Protein AF-A0A5M9JDY9-F1 (afdb_monomer)

pLDDT: mean 74.31, std 23.71, range [19.94, 96.94]

Organism: Monilinia fructicola (NCBI:txid38448)

Secondary structure (DSSP, 8-state):
------PPPP----PPP---------SSS--TT-HHHHHHHHHHHHHHHHHHHHHTT-TT----EEE--SEESGGGTS--SEEEETTTTEEEE--GGG--TTSEEHHHHHHHHHHHHHTT-SEEE---SS--HHHHHHHHHHHHHHHHTTPPTTGGGSGGGHHHHHHHHTS--

Structure (mmCIF, N/CA/C/O backbone):
data_AF-A0A5M9JDY9-F1
#
_entry.id   AF-A0A5M9JDY9-F1
#
loop_
_atom_site.group_PDB
_atom_site.id
_atom_site.type_symbol
_atom_site.label_atom_id
_atom_site.label_alt_id
_atom_site.label_comp_id
_atom_site.label_asym_id
_atom_site.label_entity_id
_atom_site.label_seq_id
_atom_site.pdbx_PDB_ins_code
_atom_site.Cartn_x
_atom_site.Cartn_y
_atom_site.Cartn_z
_atom_site.occupancy
_atom_site.B_iso_or_equiv
_atom_site.auth_seq_id
_atom_site.auth_comp_id
_atom_site.auth_asym_id
_atom_site.auth_atom_id
_atom_site.pdbx_PDB_model_num
ATOM 1 N N . MET A 1 1 ? 3.005 -4.961 -18.367 1.00 22.38 1 MET A N 1
ATOM 2 C CA . MET A 1 1 ? 3.190 -3.506 -18.172 1.00 22.38 1 MET A CA 1
ATOM 3 C C . MET A 1 1 ? 1.821 -2.837 -18.220 1.00 22.38 1 MET A C 1
ATOM 5 O O . MET A 1 1 ? 1.304 -2.624 -19.305 1.00 22.38 1 MET A O 1
ATOM 9 N N . VAL A 1 2 ? 1.181 -2.579 -17.076 1.00 19.94 2 VAL A N 1
ATOM 10 C CA . VAL A 1 2 ? -0.038 -1.749 -17.047 1.00 19.94 2 VAL A CA 1
ATOM 11 C C . VAL A 1 2 ? 0.399 -0.344 -16.653 1.00 19.94 2 VAL A C 1
ATOM 13 O O . VAL A 1 2 ? 0.663 -0.064 -15.489 1.00 19.94 2 VAL A O 1
ATOM 16 N N . SER A 1 3 ? 0.558 0.506 -17.664 1.00 20.61 3 SER A N 1
ATOM 17 C CA . SER A 1 3 ? 0.799 1.941 -17.533 1.00 20.61 3 SER A CA 1
ATOM 18 C C . SER A 1 3 ? -0.498 2.653 -17.899 1.00 20.61 3 SER A C 1
ATOM 20 O O . SER A 1 3 ? -1.040 2.413 -18.975 1.00 20.61 3 SER A O 1
ATOM 22 N N . ILE A 1 4 ? -1.016 3.498 -17.007 1.00 23.95 4 ILE A N 1
ATOM 23 C CA . ILE A 1 4 ? -2.131 4.400 -17.312 1.00 23.95 4 ILE A CA 1
ATOM 24 C C . ILE A 1 4 ? -1.604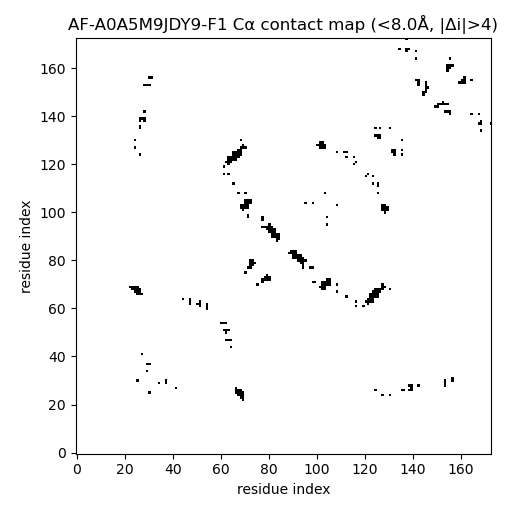 5.819 -17.137 1.00 23.95 4 ILE A C 1
ATOM 26 O O . ILE A 1 4 ? -1.341 6.279 -16.027 1.00 23.95 4 ILE A O 1
ATOM 30 N N . THR A 1 5 ? -1.401 6.483 -18.269 1.00 23.33 5 THR A N 1
ATOM 31 C CA . THR A 1 5 ? -0.963 7.873 -18.386 1.00 23.33 5 THR A CA 1
ATOM 32 C C . THR A 1 5 ? -2.196 8.774 -18.452 1.00 23.33 5 THR A C 1
ATOM 34 O O . THR A 1 5 ? -3.117 8.506 -19.219 1.00 23.33 5 THR A O 1
ATOM 37 N N . SER A 1 6 ? -2.210 9.862 -17.684 1.00 22.83 6 SER A N 1
ATOM 38 C CA . SER A 1 6 ? -3.187 10.948 -17.826 1.00 22.83 6 SER A CA 1
ATOM 39 C C . SER A 1 6 ? -2.442 12.222 -18.211 1.00 22.83 6 SER A C 1
ATOM 41 O O . SER A 1 6 ? -1.584 12.684 -17.460 1.00 22.83 6 SER A O 1
ATOM 43 N N . PHE A 1 7 ? -2.774 12.793 -19.369 1.00 21.30 7 PHE A N 1
ATOM 44 C CA . PHE A 1 7 ? -2.291 14.105 -19.806 1.00 21.30 7 PHE A CA 1
ATOM 45 C C . PHE A 1 7 ? -3.014 15.235 -19.050 1.00 21.30 7 PHE A C 1
ATOM 47 O O . PHE A 1 7 ? -4.220 15.126 -18.820 1.00 21.30 7 PHE A O 1
ATOM 54 N N . PRO A 1 8 ? -2.337 16.341 -18.688 1.00 27.81 8 PRO A N 1
ATOM 55 C CA . PRO A 1 8 ? -3.004 17.487 -18.083 1.00 27.81 8 PRO A CA 1
ATOM 56 C C . PRO A 1 8 ? -3.658 18.401 -19.133 1.00 27.81 8 PRO A C 1
ATOM 58 O O . PRO A 1 8 ? -3.035 18.819 -20.110 1.00 27.81 8 PRO A O 1
ATOM 61 N N . ILE A 1 9 ? -4.914 18.771 -18.873 1.00 26.64 9 ILE A N 1
ATOM 62 C CA . ILE A 1 9 ? -5.598 19.905 -19.503 1.00 26.64 9 ILE A CA 1
ATOM 63 C C . ILE A 1 9 ? -5.046 21.199 -18.889 1.00 26.64 9 ILE A C 1
ATOM 65 O O . ILE A 1 9 ? -5.044 21.380 -17.674 1.00 26.64 9 ILE A O 1
ATOM 69 N N . SER A 1 10 ? -4.582 22.106 -19.747 1.00 30.89 10 SER A N 1
ATOM 70 C CA . SER A 1 10 ? -4.080 23.435 -19.388 1.00 30.89 10 SER A CA 1
ATOM 71 C C . SER A 1 10 ? -5.212 24.405 -19.027 1.00 30.89 10 SER A C 1
ATOM 73 O O . SER A 1 10 ? -6.167 24.526 -19.796 1.00 30.89 10 SER A O 1
ATOM 75 N N . ARG A 1 11 ? -5.058 25.154 -17.919 1.00 26.45 11 ARG A N 1
ATOM 76 C CA . ARG A 1 11 ? -5.431 26.581 -17.772 1.00 26.45 11 ARG A CA 1
ATOM 77 C C . ARG A 1 11 ? -4.746 27.220 -16.536 1.00 26.45 11 ARG A C 1
ATOM 79 O O . ARG A 1 11 ? -4.666 26.621 -15.473 1.00 26.45 11 ARG A O 1
ATOM 86 N N . ARG A 1 12 ? -4.233 28.438 -16.772 1.00 29.95 12 ARG A N 1
ATOM 87 C CA . ARG A 1 12 ? -3.574 29.489 -15.939 1.00 29.95 12 ARG A CA 1
ATOM 88 C C . ARG A 1 12 ? -4.248 29.763 -14.570 1.00 29.95 12 ARG A C 1
ATOM 90 O O . ARG A 1 12 ? -5.425 29.466 -14.452 1.00 29.95 12 ARG A O 1
ATOM 97 N N . THR A 1 13 ? -3.694 30.405 -13.528 1.00 41.47 13 THR A N 1
ATOM 98 C CA . THR A 1 13 ? -2.414 31.068 -13.159 1.00 41.47 13 THR A CA 1
ATOM 99 C C . THR A 1 13 ? -2.506 31.369 -11.652 1.00 41.47 13 THR A C 1
ATOM 101 O O . THR A 1 13 ? -3.416 32.097 -11.278 1.00 41.47 13 THR A O 1
ATOM 104 N N . HIS A 1 14 ? -1.589 30.874 -10.816 1.00 29.08 14 HIS A N 1
ATOM 105 C CA . HIS A 1 14 ? -1.164 31.469 -9.532 1.00 29.08 14 HIS A CA 1
ATOM 106 C C . HIS A 1 14 ? 0.096 30.721 -9.053 1.00 29.08 14 HIS A C 1
ATOM 108 O O . HIS A 1 14 ? 0.138 29.498 -9.206 1.00 29.08 14 HIS A O 1
ATOM 114 N N . PRO A 1 15 ? 1.131 31.395 -8.514 1.00 32.25 15 PRO A N 1
ATOM 115 C CA . PRO A 1 15 ? 2.295 30.694 -7.983 1.00 32.25 15 PRO A CA 1
ATOM 116 C C . PRO A 1 15 ? 1.934 30.071 -6.623 1.00 32.25 15 PRO A C 1
ATOM 118 O O . PRO A 1 15 ? 1.477 30.800 -5.738 1.00 32.25 15 PRO A O 1
ATOM 121 N N . PRO A 1 16 ? 2.100 28.751 -6.423 1.00 31.94 16 PRO A N 1
ATOM 122 C CA . PRO A 1 16 ? 1.924 28.156 -5.106 1.00 31.94 16 PRO A CA 1
ATOM 123 C C . PRO A 1 16 ? 3.121 28.494 -4.193 1.00 31.94 16 PRO A C 1
ATOM 125 O O . PRO A 1 16 ? 4.234 28.703 -4.687 1.00 31.94 16 PRO A O 1
ATOM 128 N N . PRO A 1 17 ? 2.915 28.556 -2.863 1.00 30.70 17 PRO A N 1
ATOM 129 C CA . PRO A 1 17 ? 3.996 28.737 -1.893 1.00 30.70 17 PRO A CA 1
ATOM 130 C C . PRO A 1 17 ? 4.949 27.527 -1.911 1.00 30.70 17 PRO A C 1
ATOM 132 O O . PRO A 1 17 ? 4.578 26.468 -2.426 1.00 30.70 17 PRO A O 1
ATOM 135 N N . PRO A 1 18 ? 6.170 27.638 -1.351 1.00 31.41 18 PRO A N 1
ATOM 136 C CA . PRO A 1 18 ? 7.148 26.558 -1.381 1.00 31.41 18 PRO A CA 1
ATOM 137 C C . PRO A 1 18 ? 6.723 25.447 -0.412 1.00 31.41 18 PRO A C 1
ATOM 139 O O . PRO A 1 18 ? 7.164 25.385 0.731 1.00 31.41 18 PRO A O 1
ATOM 142 N N . SER A 1 19 ? 5.835 24.561 -0.853 1.00 28.66 19 SER A N 1
ATOM 143 C CA . SER A 1 19 ? 5.532 23.324 -0.146 1.00 28.66 19 SER A CA 1
ATOM 144 C C . SER A 1 19 ? 6.502 22.256 -0.630 1.00 28.66 19 SER A C 1
ATOM 146 O O . SER A 1 19 ? 6.375 21.753 -1.746 1.00 28.66 19 SER A O 1
ATOM 148 N N . SER A 1 20 ? 7.474 21.898 0.208 1.00 28.00 20 SER A N 1
ATOM 149 C CA . SER A 1 20 ? 8.251 20.676 0.030 1.00 28.00 20 SER A CA 1
ATOM 150 C C . SER A 1 20 ? 7.295 19.480 0.089 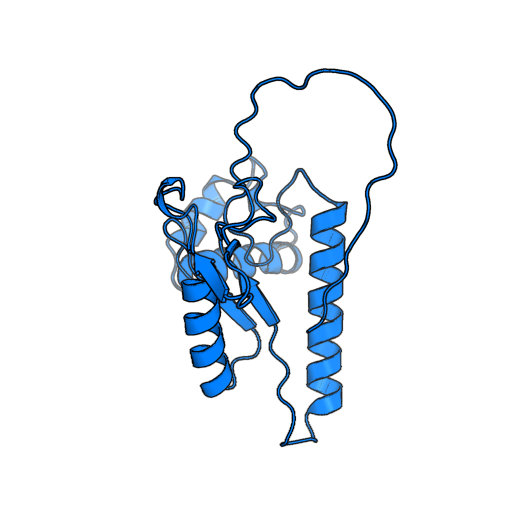1.00 28.00 20 SER A C 1
ATOM 152 O O . SER A 1 20 ? 6.888 19.046 1.169 1.00 28.00 20 SER A O 1
ATOM 154 N N . SER A 1 21 ? 6.890 18.971 -1.068 1.00 25.64 21 SER A N 1
ATOM 155 C CA . SER A 1 21 ? 6.035 17.797 -1.196 1.00 25.64 21 SER A CA 1
ATOM 156 C C . SER A 1 21 ? 6.853 16.545 -0.891 1.00 25.64 21 SER A C 1
ATOM 158 O O . SER A 1 21 ? 7.423 15.919 -1.781 1.00 25.64 21 SER A O 1
ATOM 160 N N . ARG A 1 22 ? 6.949 16.197 0.394 1.00 26.78 22 ARG A N 1
ATOM 161 C CA . ARG A 1 22 ? 7.435 14.888 0.837 1.00 26.78 22 ARG A CA 1
ATOM 162 C C . ARG A 1 22 ? 6.299 13.884 0.655 1.00 26.78 22 ARG A C 1
ATOM 164 O O . ARG A 1 22 ? 5.425 13.765 1.509 1.00 26.78 22 ARG A O 1
ATOM 171 N N . GLU A 1 23 ? 6.273 13.192 -0.478 1.00 33.75 23 GLU A N 1
ATOM 172 C CA . GLU A 1 23 ? 5.384 12.047 -0.678 1.00 33.75 23 GLU A CA 1
ATOM 173 C C . GLU A 1 23 ? 5.980 10.826 0.032 1.00 33.75 23 GLU A C 1
ATOM 175 O O . GLU A 1 23 ? 6.673 10.010 -0.562 1.00 33.75 23 GLU A O 1
ATOM 180 N N . VAL A 1 24 ? 5.745 10.742 1.341 1.00 33.00 24 VAL A N 1
ATOM 181 C CA . VAL A 1 24 ? 6.201 9.636 2.190 1.00 33.00 24 VAL A CA 1
ATOM 182 C C . VAL A 1 24 ? 5.405 8.369 1.863 1.00 33.00 24 VAL A C 1
ATOM 184 O O . VAL A 1 24 ? 4.180 8.366 1.985 1.00 33.00 24 VAL A O 1
ATOM 187 N N . SER A 1 25 ? 6.134 7.337 1.426 1.00 32.06 25 SER A N 1
ATOM 188 C CA . SER A 1 25 ? 5.880 5.892 1.543 1.00 32.06 25 SER A CA 1
ATOM 189 C C . SER A 1 25 ? 4.408 5.436 1.515 1.00 32.06 25 SER A C 1
ATOM 191 O O . SER A 1 25 ? 3.660 5.603 2.483 1.00 32.06 25 SER A O 1
ATOM 193 N N . ARG A 1 26 ? 3.954 4.895 0.372 1.00 42.00 26 ARG A N 1
ATOM 194 C CA . ARG A 1 26 ? 2.527 4.631 0.090 1.00 42.00 26 ARG A CA 1
ATOM 195 C C . ARG A 1 26 ? 2.216 3.140 -0.056 1.00 42.00 26 ARG A C 1
ATOM 197 O O . ARG A 1 26 ? 1.666 2.700 -1.065 1.00 42.00 26 ARG A O 1
ATOM 204 N N . GLY A 1 27 ? 2.483 2.411 1.023 1.00 34.28 27 GLY A N 1
ATOM 205 C CA . GLY A 1 27 ? 2.045 1.048 1.316 1.00 34.28 27 GLY A CA 1
ATOM 206 C C . GLY A 1 27 ? 0.565 0.903 1.680 1.00 34.28 27 GLY A C 1
ATOM 207 O O . GLY A 1 27 ? 0.270 0.530 2.803 1.00 34.28 27 GLY A O 1
ATOM 208 N N . LEU A 1 28 ? -0.383 1.233 0.797 1.00 49.31 28 LEU A N 1
ATOM 209 C CA . LEU A 1 28 ? -1.838 1.086 1.022 1.00 49.31 28 LEU A CA 1
ATOM 210 C C . LEU A 1 28 ? -2.401 1.589 2.388 1.00 49.31 28 LEU A C 1
ATOM 212 O O . LEU A 1 28 ? -3.131 0.868 3.069 1.00 49.31 28 LEU A O 1
ATOM 216 N N . PRO A 1 29 ? -2.199 2.873 2.739 1.00 51.69 29 PRO A N 1
ATOM 217 C CA . PRO A 1 29 ? -3.272 3.648 3.361 1.00 51.69 29 PRO A CA 1
ATOM 218 C C . PRO A 1 29 ? -3.402 4.981 2.633 1.00 51.69 29 PRO A C 1
ATOM 220 O O . PRO A 1 29 ? -2.413 5.660 2.413 1.00 51.69 29 PRO A O 1
ATOM 223 N N . THR A 1 30 ? -4.609 5.376 2.247 1.00 54.69 30 THR A N 1
ATOM 224 C CA . THR A 1 30 ? -4.888 6.615 1.508 1.00 54.69 30 THR A CA 1
ATOM 225 C C . THR A 1 30 ? -4.473 7.852 2.325 1.00 54.69 30 THR A C 1
ATOM 227 O O . THR A 1 30 ? -5.260 8.285 3.174 1.00 54.69 30 THR A O 1
ATOM 230 N N . PRO A 1 31 ? -3.275 8.451 2.133 1.00 65.88 31 PRO A N 1
ATOM 231 C CA . PRO A 1 31 ? -2.923 9.627 2.910 1.00 65.88 31 PRO A CA 1
ATOM 232 C C . PRO A 1 31 ? -3.825 10.790 2.465 1.00 65.88 31 PRO A C 1
ATOM 234 O O . PRO A 1 31 ? -4.145 10.896 1.271 1.00 65.88 31 PRO A O 1
ATOM 237 N N . PRO A 1 32 ? -4.251 11.671 3.380 1.00 72.94 32 PRO A N 1
ATOM 238 C CA . PRO A 1 32 ? -4.966 12.881 3.004 1.00 72.94 32 PRO A CA 1
ATOM 239 C C . PRO A 1 32 ? -4.163 13.703 1.980 1.00 72.94 32 PRO A C 1
ATOM 241 O O . PRO A 1 32 ? -2.937 13.749 2.036 1.00 72.94 32 PRO A O 1
ATOM 244 N N . GLY A 1 33 ? -4.854 14.354 1.039 1.00 79.38 33 GLY A N 1
ATOM 245 C CA . GLY A 1 33 ? -4.250 15.337 0.126 1.00 79.38 33 GLY A CA 1
ATOM 246 C C . GLY A 1 33 ? -4.309 15.002 -1.367 1.00 79.38 33 GLY A C 1
ATOM 247 O O . GLY A 1 33 ? -4.300 15.925 -2.174 1.00 79.38 33 GLY A O 1
ATOM 248 N N . ASN A 1 34 ? -4.440 13.729 -1.768 1.00 82.38 34 ASN A N 1
ATOM 249 C CA . ASN A 1 34 ? -4.585 13.368 -3.189 1.00 82.38 34 ASN A CA 1
ATOM 250 C C . ASN A 1 34 ? -5.619 12.244 -3.423 1.00 82.38 34 ASN A C 1
ATOM 252 O O . ASN A 1 34 ? -5.251 11.091 -3.667 1.00 82.38 34 ASN A O 1
ATOM 256 N N . PRO A 1 35 ? -6.929 12.550 -3.34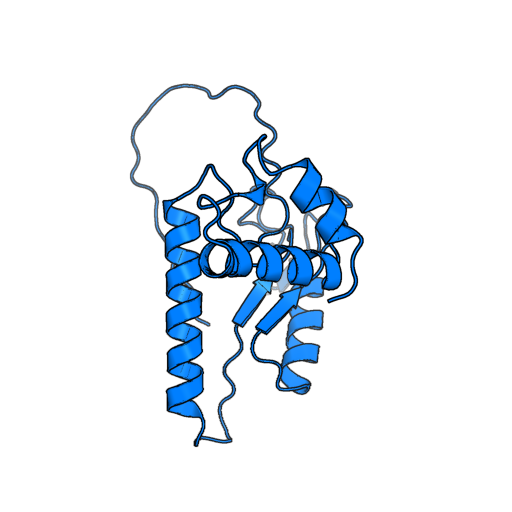1 1.00 83.81 35 PRO A N 1
ATOM 257 C CA . PRO A 1 35 ? -7.984 11.539 -3.415 1.00 83.81 35 PRO A CA 1
ATOM 258 C C . PRO A 1 35 ? -8.061 10.841 -4.777 1.00 83.81 35 PRO A C 1
ATOM 260 O O . PRO A 1 35 ? -8.311 9.640 -4.821 1.00 83.81 35 PRO A O 1
ATOM 263 N N . ALA A 1 36 ? -7.807 11.550 -5.882 1.00 86.81 36 ALA A N 1
ATOM 264 C CA . ALA A 1 36 ? -7.858 10.965 -7.222 1.00 86.81 36 ALA A CA 1
ATOM 265 C C . ALA A 1 36 ? -6.740 9.932 -7.437 1.00 86.81 36 ALA A C 1
ATOM 267 O O . ALA A 1 36 ? -7.004 8.824 -7.902 1.00 86.81 36 ALA A O 1
ATOM 268 N N . TYR A 1 37 ? -5.508 10.262 -7.034 1.00 82.50 37 TYR A N 1
ATOM 269 C CA . TYR A 1 37 ? -4.386 9.322 -7.066 1.00 82.50 37 TYR A CA 1
ATOM 270 C C . TYR A 1 37 ? -4.629 8.120 -6.149 1.00 82.50 37 TYR A C 1
ATOM 272 O O . TYR A 1 37 ? -4.405 6.978 -6.533 1.00 82.50 37 TYR A O 1
ATOM 280 N N . ASN A 1 38 ? -5.133 8.357 -4.938 1.00 83.19 38 ASN A N 1
ATOM 281 C CA . ASN A 1 38 ? -5.412 7.279 -3.994 1.00 83.19 38 ASN A CA 1
ATOM 282 C C . ASN A 1 38 ? -6.510 6.336 -4.511 1.00 83.19 38 ASN A C 1
ATOM 284 O O . ASN A 1 38 ? -6.372 5.118 -4.413 1.00 83.19 38 ASN A O 1
ATOM 288 N N . CYS A 1 39 ? -7.570 6.890 -5.105 1.00 86.56 39 CYS A N 1
ATOM 289 C CA . CYS A 1 39 ? -8.646 6.123 -5.725 1.00 86.56 39 CYS A CA 1
ATOM 290 C C . CYS A 1 39 ? -8.126 5.270 -6.890 1.00 86.56 39 CYS A C 1
ATOM 292 O O . CYS A 1 39 ? -8.424 4.079 -6.963 1.00 86.56 39 CYS A O 1
ATOM 294 N N . SER A 1 40 ? -7.286 5.836 -7.763 1.00 89.06 40 SER A N 1
ATOM 295 C CA . SER A 1 40 ? -6.728 5.078 -8.887 1.00 89.06 40 SER A CA 1
ATOM 296 C C . SER A 1 40 ? -5.834 3.927 -8.419 1.00 89.06 40 SER A C 1
ATOM 298 O O . SER A 1 40 ? -5.928 2.825 -8.956 1.00 89.06 40 SER A O 1
ATOM 300 N N . LYS A 1 41 ? -5.024 4.125 -7.372 1.00 86.12 41 LYS A N 1
ATOM 301 C CA . LYS A 1 41 ? -4.218 3.047 -6.776 1.00 86.12 41 LYS A CA 1
ATOM 302 C C . LYS A 1 41 ? -5.074 1.961 -6.125 1.00 86.12 41 LYS A C 1
ATOM 304 O O . LYS A 1 41 ? -4.762 0.784 -6.290 1.00 86.12 41 LYS A O 1
ATOM 309 N N . ALA A 1 42 ? -6.166 2.330 -5.454 1.00 89.00 42 ALA A N 1
ATOM 310 C CA . ALA A 1 42 ? -7.119 1.359 -4.921 1.00 89.00 42 ALA A CA 1
ATOM 311 C C . ALA A 1 42 ? -7.763 0.524 -6.043 1.00 89.00 42 ALA A C 1
ATOM 313 O O . ALA A 1 42 ? -7.830 -0.696 -5.929 1.00 89.00 42 ALA A O 1
ATOM 314 N N . ALA A 1 43 ? -8.142 1.155 -7.159 1.00 91.69 43 ALA A N 1
ATOM 315 C CA . ALA A 1 43 ? -8.675 0.444 -8.319 1.00 91.69 43 ALA A CA 1
ATOM 316 C C . ALA A 1 43 ? -7.654 -0.537 -8.921 1.00 91.69 43 ALA A C 1
ATOM 318 O O . ALA A 1 43 ? -8.004 -1.678 -9.212 1.00 91.69 43 ALA A O 1
ATOM 319 N N . VAL A 1 44 ? -6.384 -0.132 -9.059 1.00 93.50 44 VAL A N 1
ATOM 320 C CA . VAL A 1 44 ? -5.307 -1.021 -9.539 1.00 93.50 44 VAL A CA 1
ATOM 321 C C . VAL A 1 44 ? -5.138 -2.235 -8.627 1.00 93.50 44 VAL A C 1
ATOM 323 O O . VAL A 1 44 ? -5.015 -3.347 -9.135 1.00 93.50 44 VAL A O 1
ATOM 326 N N . LYS A 1 45 ? -5.179 -2.047 -7.300 1.00 93.44 45 LYS A N 1
ATOM 327 C CA . LYS A 1 45 ? -5.138 -3.156 -6.337 1.00 93.44 45 LYS A CA 1
ATOM 328 C C . LYS A 1 45 ? -6.286 -4.137 -6.576 1.00 93.44 45 LYS A C 1
ATOM 330 O O . LYS A 1 45 ? -6.028 -5.318 -6.785 1.00 93.44 45 LYS A O 1
ATOM 335 N N . THR A 1 46 ? -7.526 -3.647 -6.601 1.00 95.00 46 THR A N 1
ATOM 336 C CA . THR A 1 46 ? -8.706 -4.498 -6.812 1.00 95.00 46 THR A CA 1
ATOM 337 C C . THR A 1 46 ? -8.614 -5.261 -8.135 1.00 95.00 46 THR A C 1
ATOM 339 O O . THR A 1 46 ? -8.864 -6.461 -8.179 1.00 95.00 46 THR A O 1
ATOM 342 N N . LEU A 1 47 ? -8.204 -4.596 -9.218 1.00 95.94 47 LEU A N 1
ATOM 343 C CA . LEU A 1 47 ? -8.034 -5.247 -10.518 1.00 95.94 47 LEU A CA 1
ATOM 344 C C . LEU A 1 47 ? -6.955 -6.337 -10.486 1.00 95.94 47 LEU A C 1
ATOM 346 O O . LEU A 1 47 ? -7.169 -7.411 -11.040 1.00 95.94 47 LEU A O 1
ATOM 350 N N . ALA A 1 48 ? -5.817 -6.088 -9.833 1.00 93.88 48 ALA A N 1
ATOM 351 C CA . ALA A 1 48 ? -4.739 -7.068 -9.714 1.00 93.88 48 ALA A CA 1
ATOM 352 C C . ALA A 1 48 ? -5.162 -8.301 -8.897 1.00 93.88 48 ALA A C 1
ATOM 354 O O . ALA A 1 48 ? -4.808 -9.421 -9.258 1.00 93.88 48 ALA A O 1
ATOM 355 N N . GLU A 1 49 ? -5.938 -8.110 -7.828 1.00 94.31 49 GLU A N 1
ATOM 356 C CA . GLU A 1 49 ? -6.459 -9.198 -6.989 1.00 94.31 49 GLU A CA 1
ATOM 357 C C . GLU A 1 49 ? -7.404 -10.109 -7.767 1.00 94.31 49 GLU A C 1
ATOM 359 O O . GLU A 1 49 ? -7.227 -11.327 -7.778 1.00 94.31 49 GLU A O 1
ATOM 364 N N . HIS A 1 50 ? -8.365 -9.516 -8.477 1.00 96.94 50 HIS A N 1
ATOM 365 C CA . HIS A 1 50 ? -9.277 -10.272 -9.331 1.00 96.94 50 HIS A CA 1
ATOM 366 C C . HIS A 1 50 ? -8.532 -10.973 -10.472 1.00 96.94 50 HIS A C 1
ATOM 368 O O . HIS A 1 50 ? -8.780 -12.147 -10.732 1.00 96.94 50 HIS A O 1
ATOM 374 N N . LEU A 1 51 ? -7.558 -10.305 -11.096 1.00 95.38 51 LEU A N 1
ATOM 375 C CA . LEU A 1 51 ? -6.748 -10.912 -12.151 1.00 95.38 51 LEU A CA 1
ATOM 376 C C . LEU A 1 51 ? -5.934 -12.108 -11.636 1.00 95.38 51 LEU A C 1
ATOM 378 O O . LEU A 1 51 ? -5.858 -13.132 -12.309 1.00 95.38 51 LEU A O 1
ATOM 382 N N . SER A 1 52 ? -5.343 -12.002 -10.444 1.00 94.62 52 SER A N 1
ATOM 383 C CA . SER A 1 52 ? -4.637 -13.118 -9.806 1.00 94.62 52 SER A CA 1
ATOM 384 C C . SER A 1 52 ? -5.571 -14.296 -9.541 1.00 94.62 52 SER A C 1
ATOM 386 O O . SER A 1 52 ? -5.223 -15.440 -9.836 1.00 94.62 52 SER A O 1
ATOM 388 N N . PHE A 1 53 ? -6.784 -14.021 -9.058 1.00 95.25 53 PHE A N 1
ATOM 389 C CA . PHE A 1 53 ? -7.791 -15.048 -8.819 1.00 95.25 53 PHE A CA 1
ATOM 390 C C . PHE A 1 53 ? -8.250 -15.745 -10.110 1.00 95.25 53 PHE A C 1
ATOM 392 O O . PHE A 1 53 ? -8.378 -16.974 -10.135 1.00 95.25 53 PHE A O 1
ATOM 399 N N . ASP A 1 54 ? -8.469 -14.987 -11.183 1.00 95.75 54 ASP A N 1
ATOM 400 C CA . ASP A 1 54 ? -8.919 -15.508 -12.478 1.00 95.75 54 ASP A CA 1
ATOM 401 C C . ASP A 1 54 ? -7.830 -16.330 -13.181 1.00 95.75 54 ASP A C 1
ATOM 403 O O . ASP A 1 54 ? -8.118 -17.341 -13.826 1.00 95.75 54 ASP A O 1
ATOM 407 N N . LEU A 1 55 ? -6.564 -15.929 -13.034 1.00 94.62 55 LEU A N 1
ATOM 408 C CA . LEU A 1 55 ? -5.419 -16.614 -13.634 1.00 94.62 55 LEU A CA 1
ATOM 409 C C . LEU A 1 55 ? -4.854 -17.746 -12.770 1.00 94.62 55 LEU A C 1
ATOM 411 O O . LEU A 1 55 ? -3.930 -18.421 -13.212 1.00 94.62 55 LEU A O 1
ATOM 415 N N . ARG A 1 56 ? -5.419 -18.020 -11.588 1.00 93.31 56 ARG A N 1
ATOM 416 C CA . ARG A 1 56 ? -4.864 -18.987 -10.623 1.00 93.31 56 ARG A CA 1
ATOM 417 C C . ARG A 1 56 ? -4.643 -20.401 -11.171 1.00 93.31 56 ARG A C 1
ATOM 419 O O . ARG A 1 56 ? -3.843 -21.128 -10.602 1.00 93.31 56 ARG A O 1
ATOM 426 N N . GLU A 1 57 ? -5.352 -20.820 -12.221 1.00 92.31 57 GLU A N 1
ATOM 427 C CA . GLU A 1 57 ? -5.188 -22.149 -12.840 1.00 92.31 57 GLU A CA 1
ATOM 428 C C . GLU A 1 57 ? -4.156 -22.159 -13.983 1.00 92.31 57 GLU A C 1
ATOM 430 O O . GLU A 1 57 ? -3.757 -23.224 -14.448 1.00 92.31 57 GLU A O 1
ATOM 435 N N . 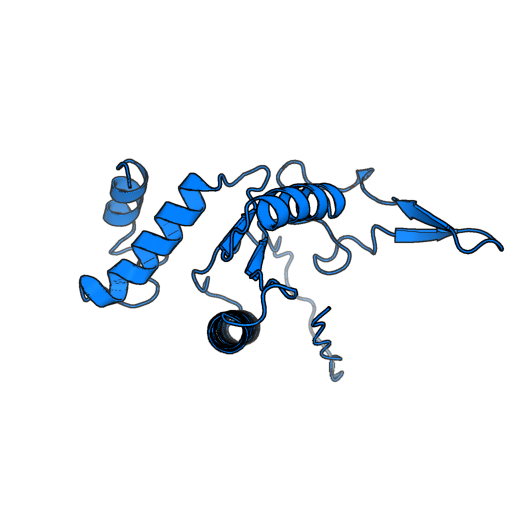ARG A 1 58 ? -3.691 -20.985 -14.432 1.00 90.69 58 ARG A N 1
ATOM 436 C CA . ARG A 1 58 ? -2.677 -20.831 -15.484 1.00 90.69 58 ARG A CA 1
ATOM 437 C C . ARG A 1 58 ? -1.299 -20.698 -14.848 1.00 90.69 58 ARG A C 1
ATOM 439 O O . ARG A 1 58 ? -0.919 -19.630 -14.378 1.00 90.69 58 ARG A O 1
ATOM 446 N N . ARG A 1 59 ? -0.548 -21.797 -14.805 1.00 79.62 59 ARG A N 1
ATOM 447 C CA . ARG A 1 59 ? 0.754 -21.866 -14.115 1.00 79.62 59 ARG A CA 1
ATOM 448 C C . ARG A 1 59 ? 1.857 -21.071 -14.828 1.00 79.62 59 ARG A C 1
ATOM 450 O O . ARG A 1 59 ? 2.900 -20.832 -14.235 1.00 79.62 59 ARG A O 1
ATOM 457 N N . GLU A 1 60 ? 1.631 -20.647 -16.068 1.00 87.25 60 GLU A N 1
ATOM 458 C CA . GLU A 1 60 ? 2.602 -19.927 -16.896 1.00 87.25 60 GLU A CA 1
ATOM 459 C C . GLU A 1 60 ? 2.612 -18.413 -16.643 1.00 87.25 60 GLU A C 1
ATOM 461 O O . GLU A 1 60 ? 3.498 -17.716 -17.133 1.00 87.25 60 GLU A O 1
ATOM 466 N N . THR A 1 61 ? 1.610 -17.867 -15.944 1.00 89.00 61 THR A N 1
ATOM 467 C CA . THR A 1 61 ? 1.461 -16.417 -15.748 1.00 89.00 61 THR A CA 1
ATOM 468 C C . THR A 1 61 ? 1.260 -16.079 -14.276 1.00 89.00 61 THR A C 1
ATOM 470 O O . THR A 1 61 ? 0.234 -16.406 -13.689 1.00 89.00 61 THR A O 1
ATOM 473 N N . GLY A 1 62 ? 2.230 -15.372 -13.694 1.00 89.12 62 GLY A N 1
ATOM 474 C CA . GLY A 1 62 ? 2.125 -14.783 -12.360 1.00 89.12 62 GLY A CA 1
ATOM 475 C C . GLY A 1 62 ? 1.532 -13.375 -12.402 1.00 89.12 62 GLY A C 1
ATOM 476 O O . GLY A 1 62 ? 1.772 -12.609 -13.338 1.00 89.12 62 GLY A O 1
ATOM 477 N N . VAL A 1 63 ? 0.771 -13.019 -11.369 1.00 94.69 63 VAL A N 1
ATOM 478 C CA . VAL A 1 63 ? 0.295 -11.651 -11.133 1.00 94.69 63 VAL A CA 1
ATOM 479 C C . VAL A 1 63 ? 0.887 -11.190 -9.813 1.00 94.69 63 VAL A C 1
ATOM 481 O O . VAL A 1 63 ? 0.794 -11.904 -8.822 1.00 94.69 63 VAL A O 1
ATOM 484 N N . HIS A 1 64 ? 1.481 -10.001 -9.804 1.00 95.06 64 HIS A N 1
ATOM 485 C CA . HIS A 1 64 ? 2.102 -9.412 -8.624 1.00 95.06 64 HIS A CA 1
ATOM 486 C C . HIS A 1 64 ? 1.707 -7.937 -8.546 1.00 95.06 64 HIS A C 1
ATOM 488 O O . HIS A 1 64 ? 1.675 -7.235 -9.561 1.00 95.06 64 HIS A O 1
ATOM 494 N N . LEU A 1 65 ? 1.394 -7.467 -7.344 1.00 95.38 65 LEU A N 1
ATOM 495 C CA . LEU A 1 65 ? 1.081 -6.081 -7.047 1.00 95.38 65 LEU A CA 1
ATOM 496 C C . LEU A 1 65 ? 2.289 -5.426 -6.377 1.00 95.38 65 LEU A C 1
ATOM 498 O O . LEU A 1 65 ? 2.562 -5.653 -5.200 1.00 95.38 65 LEU A O 1
ATOM 502 N N . LEU A 1 66 ? 2.981 -4.577 -7.135 1.00 94.00 66 LEU A N 1
ATOM 503 C CA . LEU A 1 66 ? 4.053 -3.734 -6.620 1.00 94.00 66 LEU A CA 1
ATOM 504 C C . LEU A 1 66 ? 3.474 -2.548 -5.841 1.00 94.00 66 LEU A C 1
ATOM 506 O O . LEU A 1 66 ? 2.699 -1.752 -6.380 1.00 94.00 66 LEU A O 1
ATOM 510 N N . VAL A 1 67 ? 3.921 -2.398 -4.599 1.00 90.75 67 VAL A N 1
ATOM 511 C CA . VAL A 1 67 ? 3.605 -1.276 -3.721 1.00 90.75 67 VAL A CA 1
ATOM 512 C C . VAL A 1 67 ? 4.920 -0.599 -3.326 1.00 90.75 67 VAL A C 1
ATOM 514 O O . VAL A 1 67 ? 5.563 -1.018 -2.365 1.00 90.75 67 VAL A O 1
ATOM 517 N N . PRO A 1 68 ? 5.369 0.407 -4.096 1.00 86.38 68 PRO A N 1
ATOM 518 C CA . PRO A 1 68 ? 6.664 1.021 -3.862 1.00 86.38 68 PRO A CA 1
ATOM 519 C C . PRO A 1 68 ? 6.621 1.997 -2.678 1.00 86.38 68 PRO A C 1
ATOM 521 O O . PRO A 1 68 ? 5.651 2.749 -2.511 1.00 86.38 68 PRO A O 1
ATOM 524 N N . GLY A 1 69 ? 7.710 2.029 -1.907 1.00 84.00 69 GLY A N 1
ATOM 525 C CA . GLY A 1 69 ? 8.037 3.131 -1.005 1.00 84.00 69 GLY A CA 1
ATOM 526 C C . GLY A 1 69 ? 8.395 4.411 -1.771 1.00 84.00 69 GLY A C 1
ATOM 527 O O . GLY A 1 69 ? 8.111 4.559 -2.964 1.00 84.00 69 GLY A O 1
ATOM 528 N N . TRP A 1 70 ? 9.025 5.377 -1.103 1.00 82.00 70 TRP A N 1
ATOM 529 C CA . TRP A 1 70 ? 9.480 6.586 -1.785 1.00 82.00 70 TRP A CA 1
ATOM 530 C C . TRP A 1 70 ? 10.596 6.264 -2.789 1.00 82.00 70 TRP A C 1
ATOM 532 O O . TRP A 1 70 ? 11.726 5.946 -2.424 1.00 82.00 70 TRP A O 1
ATOM 542 N N . THR A 1 71 ? 10.274 6.351 -4.080 1.00 81.50 71 THR A N 1
ATOM 543 C CA . THR A 1 71 ? 11.210 6.066 -5.174 1.00 81.50 71 THR A CA 1
ATOM 544 C C . THR A 1 71 ? 11.491 7.322 -5.977 1.00 81.50 71 THR A C 1
ATOM 546 O O . THR A 1 71 ? 10.575 7.965 -6.488 1.00 81.50 71 THR A O 1
ATOM 549 N N . TYR A 1 72 ? 12.765 7.653 -6.139 1.00 79.00 72 TYR A N 1
ATOM 550 C CA . TYR A 1 72 ? 13.190 8.787 -6.940 1.00 79.00 72 TYR A CA 1
ATOM 551 C C . TYR A 1 72 ? 13.156 8.437 -8.428 1.00 79.00 72 TYR A C 1
ATOM 553 O O . TYR A 1 72 ? 13.992 7.686 -8.931 1.00 79.00 72 TYR A O 1
ATOM 561 N N . THR A 1 73 ? 12.166 8.980 -9.134 1.00 74.19 73 THR A N 1
ATOM 562 C CA . THR A 1 73 ? 11.960 8.763 -10.572 1.00 74.19 73 THR A CA 1
ATOM 563 C C . THR A 1 73 ? 11.552 10.066 -11.264 1.00 74.19 73 THR A C 1
ATOM 565 O O . THR A 1 73 ? 11.263 11.074 -10.615 1.00 74.19 73 THR A O 1
ATOM 568 N N . GLY A 1 74 ? 11.438 10.044 -12.597 1.00 68.25 74 GLY A N 1
ATOM 569 C CA . GLY A 1 74 ? 10.905 11.183 -13.354 1.00 68.25 74 GLY A CA 1
ATOM 570 C C . GLY A 1 74 ? 9.476 11.581 -12.956 1.00 68.25 74 GLY A C 1
ATOM 571 O O . GLY A 1 74 ? 9.088 12.729 -13.159 1.00 68.25 74 GLY A O 1
ATOM 572 N N . LEU A 1 75 ? 8.710 10.672 -12.337 1.00 65.88 75 LEU A N 1
ATOM 573 C CA . LEU A 1 75 ? 7.352 10.935 -11.849 1.00 65.88 75 LEU A CA 1
ATOM 574 C C . LEU A 1 75 ? 7.328 11.751 -10.549 1.00 65.88 75 LEU A C 1
ATOM 576 O O . LEU A 1 75 ? 6.363 12.468 -10.309 1.00 65.88 75 LEU A O 1
ATOM 580 N N . THR A 1 76 ? 8.381 11.686 -9.727 1.00 61.44 76 THR A N 1
ATOM 581 C CA . THR A 1 76 ? 8.455 12.379 -8.426 1.00 61.44 76 THR A CA 1
ATOM 582 C C . THR A 1 76 ? 9.073 13.778 -8.522 1.00 61.44 76 THR A C 1
ATOM 584 O O . THR A 1 76 ? 9.536 14.322 -7.523 1.00 61.44 76 THR A O 1
ATOM 587 N N . GLY A 1 77 ? 9.117 14.368 -9.723 1.00 53.28 77 GLY A N 1
ATOM 588 C CA . GLY A 1 77 ? 9.591 15.741 -9.946 1.00 53.28 77 GLY A CA 1
ATOM 589 C C . GLY A 1 77 ? 11.115 15.921 -9.998 1.00 53.28 77 GLY A C 1
ATOM 590 O O . GLY A 1 77 ? 11.580 17.056 -10.040 1.00 53.28 77 GLY A O 1
ATOM 591 N N . GLY A 1 78 ? 11.897 14.834 -10.029 1.00 52.38 78 GLY A N 1
ATOM 592 C CA . GLY A 1 78 ? 13.370 14.859 -10.028 1.00 52.38 78 GLY A CA 1
ATOM 593 C C . GLY A 1 78 ? 14.050 15.084 -11.389 1.00 52.38 78 GLY A C 1
ATOM 594 O O . GLY A 1 78 ? 15.276 15.088 -11.470 1.00 52.38 78 GLY A O 1
ATOM 595 N N . GLY A 1 79 ? 13.279 15.261 -12.467 1.00 52.94 79 GLY A N 1
ATOM 596 C CA . GLY A 1 79 ? 13.777 15.042 -13.829 1.00 52.94 79 GLY A CA 1
ATOM 597 C C . GLY A 1 79 ? 13.890 13.543 -14.133 1.00 52.94 79 GLY A C 1
ATOM 598 O O . GLY A 1 79 ? 13.965 12.719 -13.224 1.00 52.94 79 GLY A O 1
ATOM 599 N N . SER A 1 80 ? 13.817 13.160 -15.410 1.00 52.00 80 SER A N 1
ATOM 600 C CA . SER A 1 80 ? 14.027 11.760 -15.799 1.00 52.00 80 SER A CA 1
ATOM 601 C C . SER A 1 80 ? 15.440 11.345 -15.380 1.00 52.00 80 SER A C 1
ATOM 603 O O . SER A 1 80 ? 16.380 11.990 -15.846 1.00 52.00 80 SER A O 1
ATOM 605 N N . PRO A 1 81 ? 15.624 10.288 -14.564 1.00 55.62 81 PRO A N 1
ATOM 606 C CA . PRO A 1 81 ? 16.955 9.783 -14.260 1.00 55.62 81 PRO A CA 1
ATOM 607 C C . PRO A 1 81 ? 17.587 9.051 -15.458 1.00 55.62 81 PRO A C 1
ATOM 609 O O . PRO A 1 81 ? 18.655 8.461 -15.366 1.00 55.62 81 PRO A O 1
ATOM 612 N N . PHE A 1 82 ? 16.884 9.049 -16.588 1.00 54.16 82 PHE A N 1
ATOM 613 C CA . PHE A 1 82 ? 17.278 8.417 -17.826 1.00 54.16 82 PHE A CA 1
ATOM 614 C C . PHE A 1 82 ? 17.474 9.506 -18.872 1.00 54.16 82 PHE A C 1
ATOM 616 O O . PHE A 1 82 ? 16.509 10.176 -19.263 1.00 54.16 82 PHE A O 1
ATOM 623 N N . VAL A 1 83 ? 18.717 9.676 -19.313 1.00 54.28 83 VAL A N 1
ATOM 624 C CA . VAL A 1 83 ? 19.056 10.437 -20.516 1.00 54.28 83 VAL A CA 1
ATOM 625 C C . VAL A 1 83 ? 19.355 9.413 -21.603 1.00 54.28 83 VAL A C 1
ATOM 62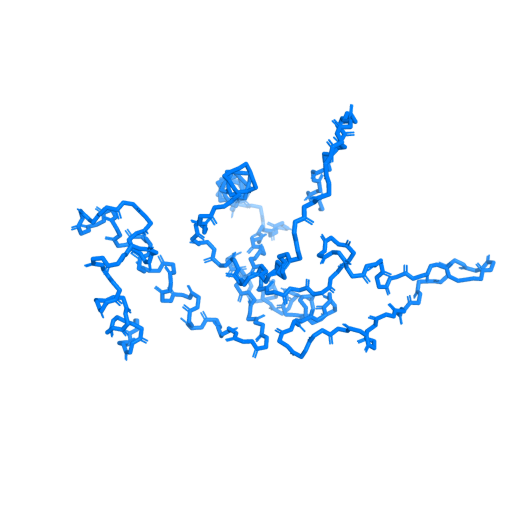7 O O . VAL A 1 83 ? 20.193 8.535 -21.421 1.00 54.28 83 VAL A O 1
ATOM 630 N N . VAL A 1 84 ? 18.646 9.496 -22.730 1.00 51.16 84 VAL A N 1
ATOM 631 C CA . VAL A 1 84 ? 19.026 8.743 -23.931 1.00 51.16 84 VAL A CA 1
ATOM 632 C C . VAL A 1 84 ? 20.163 9.521 -24.585 1.00 51.16 84 VAL A C 1
ATOM 634 O O . VAL A 1 84 ? 19.933 10.586 -25.159 1.00 51.16 84 VAL A O 1
ATOM 637 N N . GLY A 1 85 ? 21.389 9.035 -24.414 1.00 47.03 85 GLY A N 1
ATOM 638 C CA . GLY A 1 85 ? 22.603 9.643 -24.949 1.00 47.03 85 GLY A CA 1
ATOM 639 C C . GLY A 1 85 ? 23.102 8.908 -26.193 1.00 47.03 85 GLY A C 1
ATOM 640 O O . GLY A 1 85 ? 23.060 7.681 -26.253 1.00 47.03 85 GLY A O 1
ATOM 641 N N . GLY A 1 86 ? 23.603 9.667 -27.173 1.00 50.03 86 GLY A N 1
ATOM 642 C CA . GLY A 1 86 ? 24.338 9.134 -28.327 1.00 50.03 86 GLY A CA 1
ATOM 643 C C . GLY A 1 86 ? 23.483 8.641 -29.505 1.00 50.03 86 GLY A C 1
ATOM 644 O O . GLY A 1 86 ? 22.275 8.435 -29.401 1.00 50.03 86 GLY A O 1
ATOM 645 N N . ALA A 1 87 ? 24.127 8.472 -30.666 1.00 52.97 87 ALA A N 1
ATOM 646 C CA . ALA A 1 87 ? 23.513 7.955 -31.901 1.00 52.97 87 ALA A CA 1
ATOM 647 C C . ALA A 1 87 ? 23.104 6.466 -31.805 1.00 52.97 87 ALA A C 1
ATOM 649 O O . ALA A 1 87 ? 22.438 5.935 -32.689 1.00 52.97 87 ALA A O 1
ATOM 650 N N . ASP A 1 88 ? 23.516 5.810 -30.725 1.00 62.56 88 ASP A N 1
ATOM 651 C CA . ASP A 1 88 ? 23.347 4.410 -30.359 1.00 62.56 88 ASP A CA 1
ATOM 652 C C . ASP A 1 88 ? 22.187 4.167 -29.373 1.00 62.56 88 ASP A C 1
ATOM 654 O O . ASP A 1 88 ? 21.870 3.016 -29.076 1.00 62.56 88 ASP A O 1
ATOM 658 N N . GLY A 1 89 ? 21.509 5.225 -28.905 1.00 58.09 89 GLY A N 1
ATOM 659 C CA . GLY A 1 89 ? 20.256 5.119 -28.147 1.00 58.09 89 GLY A CA 1
ATOM 660 C C . GLY A 1 89 ? 20.400 4.499 -26.755 1.00 58.09 89 GLY A C 1
ATOM 661 O O . GLY A 1 89 ? 19.420 3.987 -26.207 1.00 58.09 89 GLY A O 1
ATOM 662 N N . LYS A 1 90 ? 21.605 4.521 -26.175 1.00 54.69 90 LYS A N 1
ATOM 663 C CA . LYS A 1 90 ? 21.835 3.983 -24.835 1.00 54.69 90 LYS A CA 1
ATOM 664 C C . LYS A 1 90 ? 21.162 4.854 -23.783 1.00 54.69 90 LYS A C 1
ATOM 666 O O . LYS A 1 90 ? 21.236 6.081 -23.801 1.00 54.69 90 LYS A O 1
ATOM 671 N N . VAL A 1 91 ? 20.500 4.177 -22.854 1.00 57.41 91 VAL A N 1
ATOM 672 C CA . VAL A 1 91 ? 19.896 4.789 -21.677 1.00 57.41 91 VAL A CA 1
ATOM 673 C C . VAL A 1 91 ? 20.979 4.903 -20.610 1.00 57.41 91 VAL A C 1
ATOM 675 O O . VAL A 1 91 ? 21.441 3.888 -20.092 1.00 57.41 91 VAL A O 1
ATOM 678 N N . GLU A 1 92 ? 21.390 6.127 -20.294 1.00 56.97 92 GLU A N 1
ATOM 679 C CA . GLU A 1 92 ? 22.319 6.406 -19.201 1.00 56.97 92 GLU A CA 1
ATOM 680 C C . GLU A 1 92 ? 21.555 6.866 -17.956 1.00 56.97 92 GLU A C 1
ATOM 682 O O . GLU A 1 92 ? 20.610 7.659 -18.040 1.00 56.97 92 GLU A O 1
ATOM 687 N N . LEU A 1 93 ? 21.982 6.358 -16.795 1.00 57.38 93 LEU A N 1
ATOM 688 C CA . LEU A 1 93 ? 21.505 6.780 -15.480 1.00 57.38 93 LEU A CA 1
ATOM 689 C C . LEU A 1 93 ? 22.108 8.154 -15.153 1.00 57.38 93 LEU A C 1
ATOM 691 O O . LEU A 1 93 ? 23.208 8.244 -14.614 1.00 57.38 93 LEU A O 1
ATOM 695 N N . ALA A 1 94 ? 21.404 9.228 -15.489 1.00 52.44 94 ALA A N 1
ATOM 696 C CA . ALA A 1 94 ? 21.764 10.592 -15.107 1.00 52.44 94 ALA A CA 1
ATOM 697 C C . ALA A 1 94 ? 20.911 11.030 -13.905 1.00 52.44 94 ALA A C 1
ATOM 699 O O . ALA A 1 94 ? 19.750 10.664 -13.815 1.00 52.44 94 ALA A O 1
ATOM 700 N N . GLY A 1 95 ? 21.411 11.842 -12.971 1.00 54.81 95 GLY A N 1
ATOM 701 C CA . GLY A 1 95 ? 20.552 12.468 -11.954 1.00 54.81 95 GLY A CA 1
ATOM 702 C C . GLY A 1 95 ? 20.348 11.694 -10.647 1.00 54.81 95 GLY A C 1
ATOM 703 O O . GLY A 1 95 ? 19.548 12.130 -9.815 1.00 54.81 95 GLY A O 1
ATOM 704 N N . THR A 1 96 ? 21.096 10.615 -10.393 1.00 55.97 96 THR A N 1
ATOM 705 C CA . THR A 1 96 ? 21.186 10.006 -9.048 1.00 55.97 96 THR A CA 1
ATOM 706 C C . THR A 1 96 ? 21.919 10.905 -8.049 1.00 55.97 96 THR A C 1
ATOM 708 O O . THR A 1 96 ? 21.662 10.812 -6.852 1.00 55.97 96 THR A O 1
ATOM 711 N N . GLU A 1 97 ? 22.743 11.848 -8.517 1.00 59.22 97 GLU A N 1
ATOM 712 C CA . GLU A 1 97 ? 23.441 12.828 -7.668 1.00 59.22 97 GLU A CA 1
ATOM 713 C C . GLU A 1 97 ? 22.513 13.796 -6.910 1.00 59.22 97 GLU A C 1
ATOM 715 O O . GLU A 1 97 ? 22.919 14.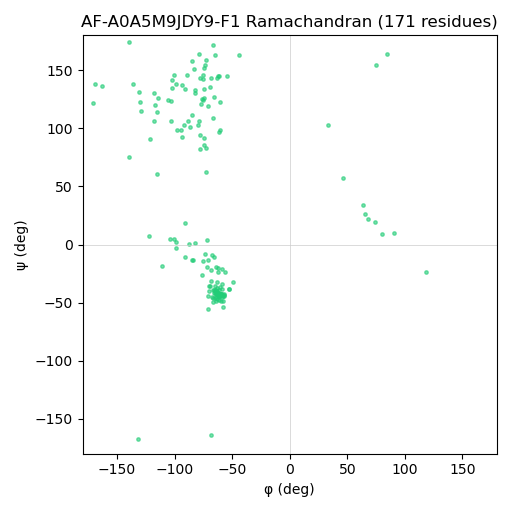376 -5.905 1.00 59.22 97 GLU A O 1
ATOM 720 N N . LYS A 1 98 ? 21.256 13.956 -7.349 1.00 64.50 98 LYS A N 1
ATOM 721 C CA . LYS A 1 98 ? 20.229 14.760 -6.655 1.00 64.50 98 LYS A CA 1
ATOM 722 C C . LYS A 1 98 ? 19.202 13.911 -5.901 1.00 64.50 98 LYS A C 1
ATOM 724 O O . LYS A 1 98 ? 18.244 14.462 -5.356 1.00 64.50 98 LYS A O 1
ATOM 729 N N . LYS A 1 99 ? 19.382 12.585 -5.862 1.00 69.31 99 LYS A N 1
ATOM 730 C CA . LYS A 1 99 ? 18.480 11.674 -5.155 1.00 69.31 99 LYS A CA 1
ATOM 731 C C . LYS A 1 99 ? 18.540 11.943 -3.642 1.00 69.31 99 LYS A C 1
ATOM 733 O O . LYS A 1 99 ? 19.626 11.898 -3.065 1.00 69.31 99 LYS A O 1
ATOM 738 N N . PRO A 1 100 ? 17.401 12.165 -2.966 1.00 75.25 100 PRO A N 1
ATOM 739 C CA . PRO A 1 100 ? 17.360 12.234 -1.508 1.00 75.25 100 PRO A CA 1
ATOM 740 C C . PRO A 1 100 ? 17.803 10.916 -0.858 1.00 75.25 100 PRO A C 1
ATOM 742 O O . PRO A 1 100 ? 17.479 9.844 -1.362 1.00 75.25 100 PRO A O 1
ATOM 745 N N . ALA A 1 101 ? 18.481 10.983 0.292 1.00 77.50 101 ALA A N 1
ATOM 746 C CA . ALA A 1 101 ? 18.981 9.792 0.992 1.00 77.50 101 ALA A CA 1
ATOM 747 C C . ALA A 1 101 ? 17.870 8.792 1.373 1.00 77.50 101 ALA A C 1
ATOM 749 O O . ALA A 1 101 ? 18.091 7.586 1.307 1.00 77.50 101 ALA A O 1
ATOM 750 N N . GLY A 1 102 ? 16.675 9.291 1.707 1.00 78.19 102 GLY A N 1
ATOM 751 C CA . GLY A 1 102 ? 15.514 8.466 2.062 1.00 78.19 102 GLY A CA 1
ATOM 752 C C . GLY A 1 102 ? 14.819 7.787 0.875 1.00 78.19 102 GLY A C 1
ATOM 753 O O . GLY A 1 102 ? 14.025 6.874 1.071 1.00 78.19 102 GLY A O 1
ATOM 754 N N . ALA A 1 103 ? 15.106 8.190 -0.368 1.00 79.56 103 ALA A N 1
ATOM 755 C CA . ALA A 1 103 ? 14.439 7.638 -1.545 1.00 79.56 103 ALA A CA 1
ATOM 756 C C . ALA A 1 103 ? 15.238 6.478 -2.153 1.00 79.56 103 ALA A C 1
ATOM 758 O O . ALA A 1 103 ? 16.452 6.578 -2.356 1.00 79.56 103 ALA A O 1
ATOM 759 N N . TRP A 1 104 ? 14.563 5.399 -2.540 1.00 82.44 104 TRP A N 1
ATOM 760 C CA . TRP A 1 104 ? 15.160 4.351 -3.373 1.00 82.44 104 TRP A CA 1
ATOM 761 C C . TRP A 1 104 ? 15.328 4.803 -4.827 1.00 82.44 104 TRP A C 1
ATOM 763 O O . TRP A 1 104 ? 14.622 5.696 -5.299 1.00 82.44 104 TRP A O 1
ATOM 773 N N . SER A 1 105 ? 16.286 4.209 -5.543 1.00 82.88 105 SER A N 1
ATOM 774 C CA . SER A 1 105 ? 16.347 4.321 -7.005 1.00 82.88 105 SER A CA 1
ATOM 775 C C . SER A 1 105 ? 15.334 3.381 -7.667 1.00 82.88 105 SER A C 1
ATOM 777 O O . SER A 1 105 ? 14.821 2.457 -7.035 1.00 82.88 105 SER A O 1
ATOM 779 N N . GLY A 1 106 ? 15.056 3.611 -8.954 1.00 82.44 106 GLY A N 1
ATOM 780 C CA . GLY A 1 106 ? 14.236 2.696 -9.752 1.00 82.44 106 GLY A CA 1
ATOM 781 C C . GLY A 1 106 ? 14.809 1.277 -9.776 1.00 82.44 106 GLY A C 1
ATOM 782 O O . GLY A 1 106 ? 14.063 0.333 -9.543 1.00 82.44 106 GLY A O 1
ATOM 783 N N . ASP A 1 107 ? 16.125 1.142 -9.953 1.00 83.62 107 ASP A N 1
ATOM 784 C CA . ASP A 1 107 ? 16.802 -0.161 -10.003 1.00 83.62 107 ASP A CA 1
ATOM 785 C C . ASP A 1 107 ? 16.631 -0.942 -8.696 1.00 83.62 107 ASP A C 1
ATOM 787 O O . ASP A 1 107 ? 16.251 -2.103 -8.727 1.00 83.62 107 ASP A O 1
ATOM 791 N N . GLN A 1 108 ? 16.763 -0.281 -7.537 1.00 86.44 108 GLN A N 1
ATOM 792 C CA . GLN A 1 108 ? 16.537 -0.926 -6.235 1.00 86.44 108 GLN A CA 1
ATOM 793 C C . GLN A 1 108 ? 15.118 -1.500 -6.107 1.00 86.44 108 GLN A C 1
ATOM 795 O O . GLN A 1 108 ? 14.924 -2.568 -5.530 1.00 86.44 108 GLN A O 1
ATOM 800 N N . VAL A 1 109 ? 14.115 -0.797 -6.644 1.00 87.94 109 VAL A N 1
ATOM 801 C CA . VAL A 1 109 ? 12.726 -1.276 -6.642 1.00 87.94 109 VAL A CA 1
ATOM 802 C C . VAL A 1 109 ? 12.552 -2.462 -7.587 1.00 87.94 109 VAL A C 1
ATOM 804 O O . VAL A 1 109 ? 11.830 -3.396 -7.241 1.00 87.94 109 VAL A O 1
ATOM 807 N N . VAL A 1 110 ? 13.190 -2.430 -8.760 1.00 90.38 110 VAL A N 1
ATOM 808 C CA . VAL A 1 110 ? 13.130 -3.519 -9.746 1.00 90.38 110 VAL A CA 1
ATOM 809 C C . VAL A 1 110 ? 13.810 -4.771 -9.201 1.00 90.38 110 VAL A C 1
ATOM 811 O O . VAL A 1 110 ? 13.169 -5.816 -9.172 1.00 90.38 110 VAL A O 1
ATOM 814 N N . ASP A 1 111 ? 15.030 -4.657 -8.679 1.00 92.12 111 ASP A N 1
ATOM 815 C CA . ASP A 1 111 ? 15.776 -5.782 -8.105 1.00 92.12 111 ASP A CA 1
ATOM 816 C C . ASP A 1 111 ? 14.985 -6.451 -6.969 1.00 92.12 111 ASP A C 1
ATOM 818 O O . ASP A 1 111 ? 14.855 -7.676 -6.902 1.00 92.12 111 ASP A O 1
ATOM 822 N N . TYR A 1 112 ? 14.390 -5.640 -6.085 1.00 91.94 112 TYR A N 1
ATOM 823 C CA . TYR A 1 112 ? 13.548 -6.145 -5.001 1.00 91.94 112 TYR A CA 1
ATOM 824 C C . TYR A 1 112 ? 12.280 -6.832 -5.535 1.00 91.94 112 TYR A C 1
ATOM 826 O O . TYR A 1 112 ? 11.894 -7.899 -5.049 1.00 91.94 112 TYR A O 1
ATOM 834 N N . LEU A 1 113 ? 11.635 -6.247 -6.552 1.00 92.31 113 LEU A N 1
ATOM 835 C CA . LEU A 1 113 ? 10.459 -6.829 -7.193 1.00 92.31 113 LEU A CA 1
ATOM 836 C C . LEU A 1 113 ? 10.773 -8.183 -7.828 1.00 92.31 113 LEU A C 1
ATOM 838 O O . LEU A 1 113 ? 10.026 -9.131 -7.602 1.00 92.31 113 LEU A O 1
ATOM 842 N N . GLU A 1 114 ? 11.854 -8.289 -8.594 1.00 93.75 114 GLU A N 1
ATOM 843 C CA . GLU A 1 114 ? 12.244 -9.533 -9.261 1.00 93.75 114 GLU A CA 1
ATOM 844 C C . GLU A 1 114 ? 12.493 -10.656 -8.249 1.00 93.75 114 GLU A C 1
ATOM 846 O O . GLU A 1 114 ? 11.987 -11.768 -8.426 1.00 93.75 114 GLU A O 1
ATOM 851 N N . GLY A 1 115 ? 13.166 -10.347 -7.135 1.00 95.12 115 GLY A N 1
ATOM 852 C CA . GLY A 1 115 ? 13.329 -11.288 -6.026 1.00 95.12 115 GLY A CA 1
ATOM 853 C C . GLY A 1 115 ? 11.987 -11.773 -5.467 1.00 95.12 115 GLY A C 1
ATOM 854 O O . GLY A 1 115 ? 11.751 -12.976 -5.349 1.00 95.12 115 GLY A O 1
ATOM 855 N N . LYS A 1 116 ? 11.051 -10.855 -5.195 1.00 93.12 116 LYS A N 1
ATOM 856 C CA . LYS A 1 116 ? 9.717 -11.207 -4.676 1.00 93.12 116 LYS A CA 1
ATOM 857 C C . LYS A 1 116 ? 8.835 -11.943 -5.679 1.00 93.12 116 LYS A C 1
ATOM 859 O O . LYS A 1 116 ? 8.032 -12.789 -5.279 1.00 93.12 116 LYS A O 1
ATOM 864 N N . MET A 1 117 ? 8.997 -11.667 -6.969 1.00 92.94 117 MET A N 1
ATOM 865 C CA . MET A 1 117 ? 8.342 -12.420 -8.035 1.00 92.94 117 MET A CA 1
ATOM 866 C C . MET A 1 117 ? 8.850 -13.862 -8.086 1.00 92.94 117 MET A C 1
ATOM 868 O O . MET A 1 117 ? 8.035 -14.776 -8.195 1.00 92.94 117 MET A O 1
ATOM 872 N N . ALA A 1 118 ? 10.161 -14.081 -7.934 1.00 93.62 118 ALA A N 1
ATOM 873 C CA . ALA A 1 118 ? 10.743 -15.422 -7.865 1.00 93.62 118 ALA A CA 1
ATOM 874 C C . ALA A 1 118 ? 10.248 -16.221 -6.641 1.00 93.62 118 ALA A C 1
ATOM 876 O O . ALA A 1 118 ? 10.058 -17.432 -6.732 1.00 93.62 118 ALA A O 1
ATOM 877 N N . GLU A 1 119 ? 9.966 -15.545 -5.523 1.00 94.62 119 GLU A N 1
ATOM 878 C CA . GLU A 1 119 ? 9.328 -16.132 -4.332 1.00 94.62 119 GLU A CA 1
ATOM 879 C C . GLU A 1 119 ? 7.820 -16.412 -4.512 1.00 94.62 119 GLU A C 1
ATOM 881 O O . GLU A 1 119 ? 7.196 -17.019 -3.643 1.00 94.62 119 GLU A O 1
ATOM 886 N N . GLY A 1 120 ? 7.200 -15.963 -5.610 1.00 91.44 120 GLY A N 1
ATOM 887 C CA . GLY A 1 120 ? 5.757 -16.099 -5.833 1.00 91.44 120 GLY A CA 1
ATOM 888 C C . GLY A 1 120 ? 4.901 -15.146 -4.987 1.00 91.44 120 GLY A C 1
ATOM 889 O O . GLY A 1 120 ? 3.709 -15.385 -4.796 1.00 91.44 120 GLY A O 1
ATOM 890 N N . THR A 1 121 ? 5.482 -14.061 -4.469 1.00 93.44 121 THR A N 1
ATOM 891 C CA . THR A 1 121 ? 4.789 -13.126 -3.570 1.00 93.44 121 THR A CA 1
ATOM 892 C C . THR A 1 121 ? 3.847 -12.208 -4.346 1.00 93.44 121 THR A C 1
ATOM 894 O O . THR A 1 121 ? 4.295 -11.441 -5.195 1.00 93.44 121 THR A O 1
ATOM 897 N N . PHE A 1 122 ? 2.546 -12.220 -4.034 1.00 93.88 122 PHE A N 1
ATOM 898 C CA . PHE A 1 122 ? 1.578 -11.331 -4.690 1.00 93.88 122 PHE A CA 1
ATOM 899 C C . PHE A 1 122 ? 1.744 -9.862 -4.265 1.00 93.88 122 PHE A C 1
ATOM 901 O O . PHE A 1 122 ? 1.925 -9.003 -5.121 1.00 93.88 122 PHE A O 1
ATOM 908 N N . TYR A 1 123 ? 1.698 -9.554 -2.963 1.00 93.94 123 TYR A N 1
ATOM 909 C CA . TYR A 1 123 ? 1.873 -8.184 -2.460 1.00 93.94 123 TYR A CA 1
ATOM 910 C C . TYR A 1 123 ? 3.355 -7.881 -2.246 1.00 93.94 123 TYR A C 1
ATOM 912 O O . TYR A 1 123 ? 3.936 -8.277 -1.238 1.00 93.94 123 TYR A O 1
ATOM 920 N N . VAL A 1 124 ? 3.964 -7.163 -3.183 1.00 93.62 124 VAL A N 1
ATOM 921 C CA . VAL A 1 124 ? 5.373 -6.768 -3.113 1.00 93.62 124 VAL A CA 1
ATOM 922 C C . VAL A 1 124 ? 5.459 -5.379 -2.493 1.00 93.62 124 VAL A C 1
ATOM 924 O O . VAL A 1 124 ? 5.315 -4.372 -3.185 1.00 93.62 124 VAL A O 1
ATOM 927 N N . VAL A 1 125 ? 5.636 -5.329 -1.173 1.00 90.88 125 VAL A N 1
ATOM 928 C CA . VAL A 1 125 ? 5.732 -4.083 -0.401 1.00 90.88 125 VAL A CA 1
ATOM 929 C C . VAL A 1 125 ? 7.197 -3.685 -0.297 1.00 90.88 125 VAL A C 1
ATOM 931 O O . VAL A 1 125 ? 7.950 -4.285 0.465 1.00 90.88 125 VAL A O 1
ATOM 934 N N . CYS A 1 126 ? 7.616 -2.698 -1.087 1.00 87.62 126 CYS A N 1
ATOM 935 C CA . CYS A 1 126 ? 9.013 -2.280 -1.089 1.00 87.62 126 CYS A CA 1
ATOM 936 C C . CYS A 1 126 ? 9.284 -1.318 0.071 1.00 87.62 126 CYS A C 1
ATOM 938 O O . CYS A 1 126 ? 8.575 -0.313 0.185 1.00 87.62 126 CYS A O 1
ATOM 940 N N . PRO A 1 127 ? 10.336 -1.555 0.870 1.00 89.50 127 PRO A N 1
ATOM 941 C CA . PRO A 1 127 ? 10.831 -0.536 1.777 1.00 89.50 127 PRO A CA 1
ATOM 942 C C . PRO A 1 127 ? 11.421 0.657 1.009 1.00 89.50 127 PRO A C 1
ATOM 944 O O . PRO A 1 127 ? 11.588 0.636 -0.212 1.00 89.50 127 PRO A O 1
ATOM 947 N N . ASP A 1 128 ? 11.737 1.714 1.742 1.00 84.44 128 ASP A N 1
ATOM 948 C CA . ASP A 1 128 ? 12.565 2.822 1.279 1.00 84.44 128 ASP A CA 1
ATOM 949 C C . ASP A 1 128 ? 13.644 3.143 2.332 1.00 84.44 128 ASP A C 1
ATOM 951 O O . ASP A 1 128 ? 13.923 2.328 3.214 1.00 84.44 128 ASP A O 1
ATOM 955 N N . GLY A 1 129 ? 14.336 4.277 2.211 1.00 81.50 129 GLY A N 1
ATOM 956 C CA . GLY A 1 129 ? 15.376 4.657 3.170 1.00 81.50 129 GLY A CA 1
ATOM 957 C C . GLY A 1 129 ? 14.835 5.082 4.540 1.00 81.50 129 GLY A C 1
ATOM 958 O O . GLY A 1 129 ? 15.581 5.042 5.514 1.00 81.50 129 GLY A O 1
ATOM 959 N N . ASP A 1 130 ? 13.554 5.452 4.624 1.00 81.69 130 ASP A N 1
ATOM 960 C CA . ASP A 1 130 ? 12.900 5.948 5.839 1.00 81.69 130 ASP A CA 1
ATOM 961 C C . ASP A 1 130 ? 11.856 4.957 6.391 1.00 81.69 130 ASP A C 1
ATOM 963 O O . ASP A 1 130 ? 11.438 5.054 7.550 1.00 81.69 130 ASP A O 1
ATOM 967 N N . VAL A 1 131 ? 11.394 4.015 5.565 1.00 83.94 131 VAL A N 1
ATOM 968 C CA . VAL A 1 131 ? 10.291 3.105 5.865 1.00 83.94 131 VAL A CA 1
ATOM 969 C C . VAL A 1 131 ? 10.650 1.659 5.579 1.00 83.94 131 VAL A C 1
ATOM 971 O O . VAL A 1 131 ? 10.966 1.281 4.456 1.00 83.94 131 VAL A O 1
ATOM 974 N N . THR A 1 132 ? 10.535 0.825 6.611 1.00 89.44 132 THR A N 1
ATOM 975 C CA . THR A 1 132 ? 10.717 -0.623 6.507 1.00 89.44 132 THR A CA 1
ATOM 976 C C . THR A 1 132 ? 9.431 -1.321 6.063 1.00 89.44 132 THR A C 1
ATOM 978 O O . THR A 1 132 ? 8.324 -0.823 6.283 1.00 89.44 132 THR A O 1
ATOM 981 N N . GLU A 1 133 ? 9.571 -2.524 5.498 1.00 87.44 133 GLU A N 1
ATOM 982 C CA . GLU A 1 133 ? 8.431 -3.378 5.142 1.00 87.44 133 GLU A CA 1
ATOM 983 C C . GLU A 1 133 ? 7.545 -3.666 6.367 1.00 87.44 133 GLU A C 1
ATOM 985 O O . GLU A 1 133 ? 6.323 -3.573 6.293 1.00 87.44 133 GLU A O 1
ATOM 990 N N . GLU A 1 134 ? 8.154 -3.947 7.524 1.00 90.81 134 GLU A N 1
ATOM 991 C CA . GLU A 1 134 ? 7.438 -4.186 8.783 1.00 90.81 134 GLU A CA 1
ATOM 992 C C . GLU A 1 134 ? 6.574 -2.984 9.187 1.00 90.81 134 GLU A C 1
ATOM 994 O O . GLU A 1 134 ? 5.401 -3.140 9.538 1.00 90.81 134 GLU A O 1
ATOM 999 N N . MET A 1 135 ? 7.123 -1.769 9.087 1.00 90.06 135 MET A N 1
ATOM 1000 C CA . MET A 1 135 ? 6.375 -0.557 9.400 1.00 90.06 135 MET A CA 1
ATOM 1001 C C . MET A 1 135 ? 5.174 -0.383 8.465 1.00 90.06 135 MET A C 1
ATOM 1003 O O . MET A 1 135 ? 4.086 -0.028 8.927 1.00 90.06 135 MET A O 1
ATOM 1007 N N . ASP A 1 136 ? 5.331 -0.639 7.167 1.00 89.44 136 ASP A N 1
ATOM 1008 C CA . ASP A 1 136 ? 4.212 -0.548 6.229 1.00 89.44 136 ASP A CA 1
ATOM 1009 C C . ASP A 1 136 ? 3.168 -1.647 6.445 1.00 89.44 136 ASP A C 1
ATOM 1011 O O . ASP A 1 136 ? 1.971 -1.353 6.404 1.00 89.44 136 ASP A O 1
ATOM 1015 N N . ARG A 1 137 ? 3.572 -2.864 6.822 1.00 90.31 137 ARG A N 1
ATOM 1016 C CA . ARG A 1 137 ? 2.634 -3.918 7.248 1.00 90.31 137 ARG A CA 1
ATOM 1017 C C . ARG A 1 137 ? 1.811 -3.479 8.458 1.00 90.31 137 ARG A C 1
ATOM 1019 O O . ARG A 1 137 ? 0.591 -3.647 8.449 1.00 90.31 137 ARG A O 1
ATOM 1026 N N . LYS A 1 138 ? 2.434 -2.840 9.457 1.00 92.06 138 LYS A N 1
ATOM 1027 C CA . LYS A 1 138 ? 1.729 -2.274 10.626 1.00 92.06 138 LYS A CA 1
ATOM 1028 C C . LYS A 1 138 ? 0.741 -1.191 10.209 1.00 92.06 138 LYS A C 1
ATOM 1030 O O . LYS A 1 138 ? -0.412 -1.202 10.632 1.00 92.06 138 LYS A O 1
ATOM 1035 N N . ARG A 1 139 ? 1.135 -0.293 9.309 1.00 91.88 139 ARG A N 1
ATOM 1036 C CA . ARG A 1 139 ? 0.250 0.768 8.797 1.00 91.88 139 ARG A CA 1
ATOM 1037 C C . ARG A 1 139 ? -0.951 0.213 8.029 1.00 91.88 139 ARG A C 1
ATOM 1039 O O . ARG A 1 139 ? -2.055 0.732 8.198 1.00 91.88 139 ARG A O 1
ATOM 1046 N N . MET A 1 140 ? -0.757 -0.829 7.221 1.00 90.56 140 MET A N 1
ATOM 1047 C CA . MET A 1 140 ? -1.849 -1.521 6.529 1.00 90.56 140 MET A CA 1
ATOM 1048 C C . MET A 1 140 ? -2.785 -2.216 7.522 1.00 90.56 140 MET A C 1
ATOM 1050 O O . MET A 1 140 ? -4.001 -2.056 7.424 1.00 90.56 140 MET A O 1
ATOM 1054 N N . ALA A 1 141 ? -2.230 -2.938 8.501 1.00 91.88 141 ALA A N 1
ATOM 1055 C CA . ALA A 1 141 ? -3.001 -3.617 9.541 1.00 91.88 141 ALA A CA 1
ATOM 1056 C C . ALA A 1 141 ? -3.841 -2.625 10.358 1.00 91.88 141 ALA A C 1
ATOM 1058 O O . ALA A 1 141 ? -5.029 -2.851 10.587 1.00 91.88 141 ALA A O 1
ATOM 1059 N N . TRP A 1 142 ? -3.257 -1.481 10.718 1.00 93.12 142 TRP A N 1
ATOM 1060 C CA . TRP A 1 142 ? -3.976 -0.391 11.363 1.00 93.12 142 TRP A CA 1
ATOM 1061 C C . TRP A 1 142 ? -5.129 0.127 10.495 1.00 93.12 142 TRP A C 1
ATOM 1063 O O . TRP A 1 142 ? -6.258 0.228 10.968 1.00 93.12 142 TRP A O 1
ATOM 1073 N N . GLY A 1 143 ? -4.879 0.406 9.212 1.00 90.94 143 GLY A N 1
ATOM 1074 C CA . GLY A 1 143 ? -5.917 0.876 8.291 1.00 90.94 143 GLY A CA 1
ATOM 1075 C C . GLY A 1 143 ? -7.065 -0.123 8.122 1.00 90.94 143 GLY A C 1
ATOM 1076 O O . GLY A 1 143 ? -8.229 0.264 8.176 1.00 90.94 143 GLY A O 1
ATOM 1077 N N . ALA A 1 144 ? -6.761 -1.416 7.990 1.00 91.00 144 ALA A N 1
ATOM 1078 C CA . ALA A 1 144 ? -7.775 -2.472 7.959 1.00 91.00 144 ALA A CA 1
ATOM 1079 C C . ALA A 1 144 ? -8.559 -2.549 9.281 1.00 91.00 144 ALA A C 1
ATOM 1081 O O . ALA A 1 144 ? -9.777 -2.742 9.288 1.00 91.00 144 ALA A O 1
ATOM 1082 N N . GLY A 1 145 ? -7.869 -2.329 10.401 1.00 92.38 145 GLY A N 1
ATOM 1083 C CA . GLY A 1 145 ? -8.460 -2.275 11.729 1.00 92.38 145 GLY A CA 1
ATOM 1084 C C . GLY A 1 145 ? -9.475 -1.147 11.918 1.00 92.38 145 GLY A C 1
ATOM 1085 O O . GLY A 1 145 ? -10.310 -1.270 12.807 1.00 92.38 145 GLY A O 1
ATOM 1086 N N . ASP A 1 146 ? -9.466 -0.089 11.094 1.00 92.00 146 ASP A N 1
ATOM 1087 C CA . ASP A 1 146 ? -10.469 0.982 11.198 1.00 92.00 146 ASP A CA 1
ATOM 1088 C C . ASP A 1 146 ? -11.883 0.427 11.027 1.00 92.00 146 ASP A C 1
ATOM 1090 O O . ASP A 1 146 ? -12.779 0.747 11.805 1.00 92.00 146 ASP A O 1
ATOM 1094 N N . VAL A 1 147 ? -12.058 -0.472 10.056 1.00 90.31 147 VAL A N 1
ATOM 1095 C CA . VAL A 1 147 ? -13.340 -1.136 9.797 1.00 90.31 147 VAL A CA 1
ATOM 1096 C C . VAL A 1 147 ? -13.666 -2.133 10.906 1.00 90.31 147 VAL A C 1
ATOM 1098 O O . VAL A 1 147 ? -14.794 -2.171 11.387 1.00 90.31 147 VAL A O 1
ATOM 1101 N N . VAL A 1 148 ? -12.677 -2.923 11.329 1.00 93.06 148 VAL A N 1
ATOM 1102 C CA . VAL A 1 148 ? -12.865 -3.992 12.324 1.00 93.06 148 VAL A CA 1
ATOM 1103 C C . VAL A 1 148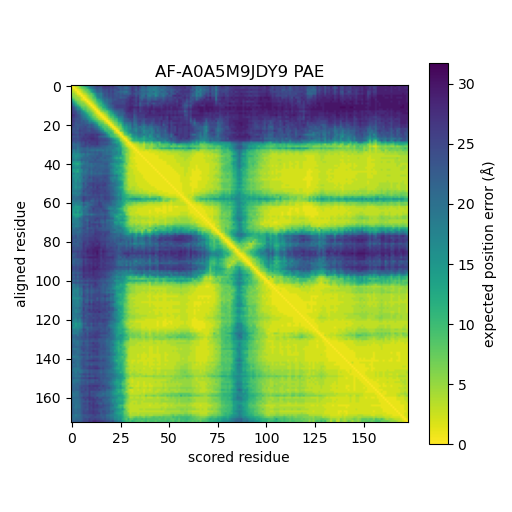 ? -13.221 -3.429 13.701 1.00 93.06 148 VAL A C 1
ATOM 1105 O O . VAL A 1 148 ? -14.052 -3.997 14.403 1.00 93.06 148 VAL A O 1
ATOM 1108 N N . GLN A 1 149 ? -12.601 -2.316 14.088 1.00 92.56 149 GLN A N 1
ATOM 1109 C CA . GLN A 1 149 ? -12.743 -1.713 15.414 1.00 92.56 149 GLN A CA 1
ATOM 1110 C C . GLN A 1 149 ? -13.737 -0.541 15.433 1.00 92.56 149 GLN A C 1
ATOM 1112 O O . GLN A 1 149 ? -13.911 0.095 16.468 1.00 92.56 149 GLN A O 1
ATOM 1117 N N . GLY A 1 150 ? -14.384 -0.233 14.302 1.00 91.62 150 GLY A N 1
ATOM 1118 C CA . GLY A 1 150 ? -15.340 0.873 14.199 1.00 91.62 150 GLY A CA 1
ATOM 1119 C C . GLY A 1 150 ? -14.715 2.260 14.394 1.00 91.62 150 GLY A C 1
ATOM 1120 O O . GLY A 1 150 ? -15.404 3.186 14.823 1.00 91.62 150 GLY A O 1
ATOM 1121 N N . ARG A 1 151 ? -13.416 2.421 14.102 1.00 94.31 151 ARG A N 1
ATOM 1122 C CA . ARG A 1 151 ? -12.750 3.731 14.154 1.00 94.31 151 ARG A CA 1
ATOM 1123 C C . ARG A 1 151 ? -13.187 4.598 12.979 1.00 94.31 151 ARG A C 1
ATOM 1125 O O . ARG A 1 151 ? -13.615 4.115 11.931 1.00 94.31 151 ARG A O 1
ATOM 1132 N N . LEU A 1 152 ? -13.030 5.912 13.129 1.00 92.94 152 LEU A N 1
ATOM 1133 C CA . LEU A 1 152 ? -13.246 6.831 12.014 1.00 92.94 152 LEU A CA 1
ATOM 1134 C C . LEU A 1 152 ? -12.235 6.558 10.886 1.00 92.94 152 LEU A C 1
ATOM 1136 O O . LEU A 1 152 ? -11.068 6.301 11.172 1.00 92.94 152 LEU A O 1
ATOM 1140 N N . PRO A 1 153 ? -12.633 6.685 9.607 1.00 89.62 153 PRO A N 1
ATOM 1141 C CA . PRO A 1 153 ? -11.739 6.410 8.491 1.00 89.62 153 PRO A CA 1
ATOM 1142 C C . PRO A 1 153 ? -10.540 7.358 8.500 1.00 89.62 153 PRO A C 1
ATOM 1144 O O . PRO A 1 153 ? -10.680 8.551 8.816 1.00 89.62 153 PRO A O 1
ATOM 1147 N N . LEU A 1 154 ? -9.388 6.827 8.081 1.00 89.31 154 LEU A N 1
ATOM 1148 C CA . LEU A 1 154 ? -8.092 7.513 8.116 1.00 89.31 154 LEU A CA 1
ATOM 1149 C C . LEU A 1 154 ? -7.655 7.826 9.550 1.00 89.31 154 LEU A C 1
ATOM 1151 O O . LEU A 1 154 ? -7.036 8.865 9.782 1.00 89.31 154 LEU A O 1
ATOM 1155 N N . SER A 1 155 ? -7.994 6.950 10.504 1.00 91.56 155 SER A N 1
ATOM 1156 C CA . SER A 1 155 ? -7.779 7.177 11.940 1.00 91.56 155 SER A CA 1
ATOM 1157 C C . SER A 1 155 ? -6.328 7.546 12.255 1.00 91.56 155 SER A C 1
ATOM 1159 O O . SER A 1 155 ? -6.095 8.484 13.003 1.00 91.56 155 SER A O 1
ATOM 1161 N N . ARG A 1 156 ? -5.360 6.920 11.570 1.00 90.56 156 ARG A N 1
ATOM 1162 C CA . ARG A 1 156 ? -3.918 7.203 11.680 1.00 90.56 156 ARG A CA 1
ATOM 1163 C C . ARG A 1 156 ? -3.566 8.695 11.578 1.00 90.56 156 ARG A C 1
ATOM 1165 O O . ARG A 1 156 ? -2.575 9.129 12.151 1.00 90.56 156 ARG A O 1
ATOM 1172 N N . TRP A 1 157 ? -4.328 9.464 10.802 1.00 89.38 157 TRP A N 1
ATOM 1173 C CA . TRP A 1 157 ? -4.064 10.882 10.532 1.00 89.38 157 TRP A CA 1
ATOM 1174 C C . TRP A 1 157 ? -4.929 11.829 11.369 1.00 89.38 157 TRP A C 1
ATOM 1176 O O . TRP A 1 157 ? -4.911 13.037 11.143 1.00 89.38 157 TRP A O 1
ATOM 1186 N N . ARG A 1 158 ? -5.736 11.298 12.289 1.00 90.69 158 ARG A N 1
ATOM 1187 C CA . ARG A 1 158 ? -6.616 12.08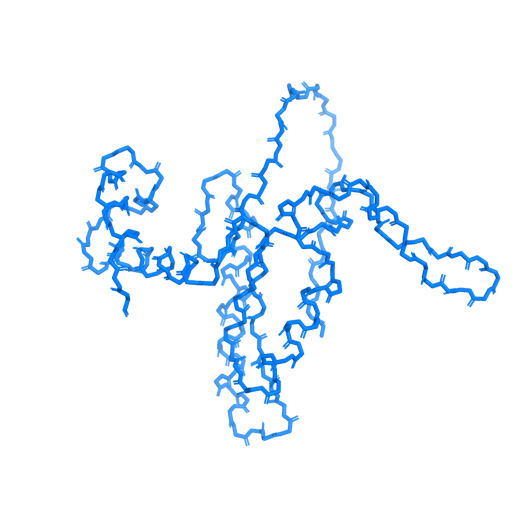1 13.155 1.00 90.69 158 ARG A CA 1
ATOM 1188 C C . ARG A 1 158 ? -5.986 12.191 14.535 1.00 90.69 158 ARG A C 1
ATOM 1190 O O . ARG A 1 158 ? -5.595 11.182 15.111 1.00 90.69 158 ARG A O 1
ATOM 1197 N N . GLU A 1 159 ? -5.993 13.397 15.095 1.00 91.50 159 GLU A N 1
ATOM 1198 C CA . GLU A 1 159 ? -5.409 13.665 16.418 1.00 91.50 159 GLU A CA 1
ATOM 1199 C C . GLU A 1 159 ? -5.945 12.726 17.510 1.00 91.50 159 GLU A C 1
ATOM 1201 O O . GLU A 1 159 ? -5.176 12.227 18.321 1.00 91.50 159 GLU A O 1
ATOM 1206 N N . GLY A 1 160 ? -7.241 12.393 17.477 1.00 93.62 160 GLY A N 1
ATOM 1207 C CA . GLY A 1 160 ? -7.870 11.524 18.479 1.00 93.62 160 GLY A CA 1
ATOM 1208 C C . GLY A 1 160 ? -7.394 10.066 18.505 1.00 93.62 160 GLY A C 1
ATOM 1209 O O . GLY A 1 160 ? -7.735 9.365 19.443 1.00 93.62 160 GLY A O 1
ATOM 1210 N N . TYR A 1 161 ? -6.629 9.610 17.508 1.00 92.50 161 TYR A N 1
ATOM 1211 C CA . TYR A 1 161 ? -6.103 8.238 17.443 1.00 92.50 161 TYR A CA 1
ATOM 1212 C C . TYR A 1 161 ? -4.572 8.195 17.364 1.00 92.50 161 TYR A C 1
ATOM 1214 O O . TYR A 1 161 ? -3.994 7.137 17.121 1.00 92.50 161 TYR A O 1
ATOM 1222 N N . LYS A 1 162 ? -3.899 9.343 17.519 1.00 92.12 162 LYS A N 1
ATOM 1223 C CA . LYS A 1 162 ? -2.448 9.445 17.343 1.00 92.12 162 LYS A CA 1
ATOM 1224 C C . LYS A 1 162 ? -1.687 8.605 18.370 1.00 92.12 162 LYS A C 1
ATOM 1226 O O . LYS A 1 162 ? -0.811 7.840 17.983 1.00 92.12 162 LYS A O 1
ATOM 1231 N N . GLU A 1 163 ? -2.064 8.706 19.642 1.0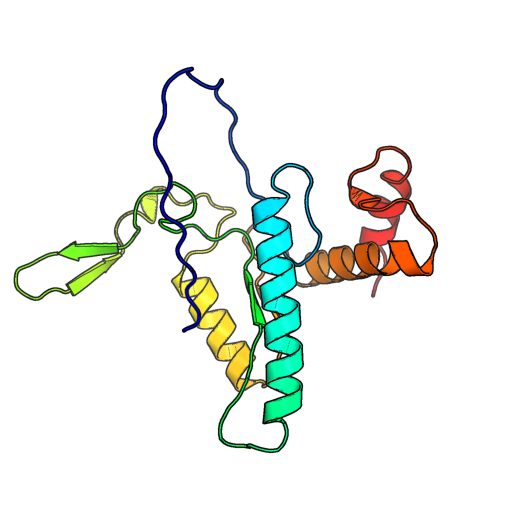0 94.88 163 GLU A N 1
ATOM 1232 C CA . GLU A 1 163 ? -1.448 7.939 20.734 1.00 94.88 163 GLU A CA 1
ATOM 1233 C C . GLU A 1 163 ? -1.678 6.432 20.556 1.00 94.88 163 GLU A C 1
ATOM 1235 O O . GLU A 1 163 ? -0.735 5.647 20.627 1.00 94.88 163 GLU A O 1
ATOM 1240 N N . GLU A 1 164 ? -2.908 6.025 20.227 1.00 94.31 164 GLU A N 1
ATOM 1241 C CA . GLU A 1 164 ? -3.238 4.616 19.975 1.00 94.31 164 GLU A CA 1
ATOM 1242 C C . GLU A 1 164 ? -2.454 4.045 18.781 1.00 94.31 164 GLU A C 1
ATOM 1244 O O . GLU A 1 164 ? -2.007 2.896 18.811 1.00 94.31 164 GLU A O 1
ATOM 1249 N N . PHE A 1 165 ? -2.272 4.847 17.725 1.00 94.25 165 PHE A N 1
ATOM 1250 C CA . PHE A 1 165 ? -1.474 4.467 16.563 1.00 94.25 165 PHE A CA 1
ATOM 1251 C C . PHE A 1 165 ? 0.009 4.326 16.925 1.00 94.25 165 PHE A C 1
ATOM 1253 O O . PHE A 1 165 ? 0.636 3.341 16.539 1.00 94.25 165 PHE A O 1
ATOM 1260 N N . GLU A 1 166 ? 0.572 5.281 17.669 1.00 94.44 166 GLU A N 1
ATOM 1261 C CA . GLU A 1 166 ? 1.961 5.227 18.137 1.00 94.44 166 GLU A CA 1
ATOM 1262 C C . GLU A 1 166 ? 2.205 3.994 19.018 1.00 94.44 166 GLU A C 1
ATOM 1264 O O . GLU A 1 166 ? 3.177 3.270 18.794 1.00 94.44 166 GLU A O 1
ATOM 1269 N N . GLU A 1 167 ? 1.290 3.680 19.939 1.00 94.75 167 GLU A N 1
ATOM 1270 C CA . GLU A 1 167 ? 1.359 2.461 20.750 1.00 94.75 167 GLU A CA 1
ATOM 1271 C C . GLU A 1 167 ? 1.296 1.204 19.870 1.00 94.75 167 GLU A C 1
ATOM 1273 O O . GLU A 1 167 ? 2.095 0.280 20.033 1.00 94.75 167 GLU A O 1
ATOM 1278 N N . PHE A 1 168 ? 0.388 1.168 18.891 1.00 93.81 168 PHE A N 1
ATOM 1279 C CA . PHE A 1 168 ? 0.262 0.042 17.967 1.00 93.81 168 PHE A CA 1
ATOM 1280 C C . PHE A 1 168 ? 1.536 -0.209 17.156 1.00 93.81 168 PHE A C 1
ATOM 1282 O O . PHE A 1 168 ? 1.897 -1.362 16.933 1.00 93.81 168 PHE A O 1
ATOM 1289 N N . MET A 1 169 ? 2.260 0.841 16.760 1.00 91.88 169 MET A N 1
ATOM 1290 C CA . MET A 1 169 ? 3.515 0.699 16.014 1.00 91.88 169 MET A CA 1
ATOM 1291 C C . MET A 1 169 ? 4.608 -0.048 16.800 1.00 91.88 169 MET A C 1
ATOM 1293 O O . MET A 1 169 ? 5.492 -0.652 16.185 1.00 91.88 169 MET A O 1
ATOM 1297 N N . THR A 1 170 ? 4.535 -0.049 18.135 1.00 93.75 170 THR A N 1
ATOM 1298 C CA . THR A 1 170 ? 5.482 -0.766 19.009 1.00 93.75 170 THR A CA 1
ATOM 1299 C C . THR A 1 170 ? 5.147 -2.242 19.215 1.00 93.75 170 THR A C 1
ATOM 1301 O O . THR A 1 170 ? 5.994 -2.989 19.695 1.00 93.75 170 THR A O 1
ATOM 1304 N N . LYS A 1 171 ? 3.937 -2.676 18.846 1.00 90.94 171 LYS A N 1
ATOM 1305 C CA . LYS A 1 171 ? 3.484 -4.062 19.018 1.00 90.94 171 LYS A CA 1
ATOM 1306 C C . LYS A 1 171 ? 3.974 -4.933 17.866 1.00 90.94 171 LYS A C 1
ATOM 1308 O O . LYS A 1 171 ? 4.134 -4.447 16.745 1.00 90.94 171 LYS A O 1
ATOM 1313 N N . ASP A 1 172 ? 4.183 -6.216 18.132 1.00 87.12 172 ASP A N 1
ATOM 1314 C CA . ASP A 1 172 ? 4.427 -7.208 17.084 1.00 87.12 172 ASP A CA 1
ATOM 1315 C C . ASP A 1 172 ? 3.113 -7.548 16.360 1.00 87.12 172 ASP A C 1
ATOM 1317 O O . ASP A 1 172 ? 2.036 -7.512 16.965 1.00 87.12 172 ASP A O 1
ATOM 1321 N N . LEU A 1 173 ? 3.211 -7.825 15.054 1.00 80.44 173 LEU A N 1
ATOM 1322 C CA . LEU A 1 173 ? 2.091 -8.248 14.202 1.00 80.44 173 LEU A CA 1
ATOM 1323 C C . LEU A 1 173 ? 1.911 -9.764 14.186 1.00 80.44 173 LEU A C 1
ATOM 1325 O O . LEU A 1 173 ? 2.940 -10.474 14.150 1.00 80.44 173 LEU A O 1
#

Sequence (173 aa):
MVSITSFPISRRTHPPPPSSSREVSRGLPTPPGNPAYNCSKAAVKTLAEHLSFDLRERRETGVHLLVPGWTYTGLTGGGSPFVVGGADGKVELAGTEKKPAGAWSGDQVVDYLEGKMAEGTFYVVCPDGDVTEEMDRKRMAWGAGDVVQGRLPLSRWREGYKEEFEEFMTKDL

InterPro domains:
  IPR020904 Short-chain dehydrogenase/reductase, conserved site [PS00061] (24-52)
  IPR036291 NAD(P)-binding domain superfamily [SSF51735] (20-83)

Radius of gyration: 18.75 Å; Cα contacts (8 Å, |Δi|>4): 186; chains: 1; bounding box: 40×54×53 Å

Mean predicted aligned error: 11.89 Å

Foldseek 3Di:
DDDDDDDDDDDDDDDDDPDPPPPFFCLDDDDPDCVPVNVVLVVVVVVLVVVQVVCVVPPVDAGADQREGAADACVVVQNHLWDQDDPVRDTDRHRPVVDDQFHHYPVLSVVQVVVCVVVSHRYRRYHTSVGDPQQSVLVNVVQVVCVVVVNDHPLCPDPVCVVVSVVSSPDDD

Solvent-accessible surface area (backbone atoms only — not comparable to full-atom values): 10766 Å² total; per-residue (Å²): 137,92,80,86,86,82,84,85,85,86,80,89,86,79,88,77,78,95,70,84,83,77,73,73,56,54,49,72,58,76,64,88,92,45,68,69,62,43,49,52,53,52,52,51,50,55,52,48,52,53,48,36,63,73,37,67,84,46,89,91,57,89,58,65,47,80,28,57,26,29,55,56,37,48,87,70,74,68,49,60,39,60,43,76,48,73,101,79,63,44,74,40,87,40,65,67,90,73,55,55,83,46,38,32,49,62,65,61,54,49,57,54,45,54,55,37,53,76,71,67,43,42,78,39,63,44,49,33,61,80,42,51,46,68,58,35,51,49,50,27,53,52,53,57,40,23,72,77,70,70,47,61,84,65,38,78,81,34,80,94,33,39,68,62,45,57,55,54,69,74,51,87,132